Protein 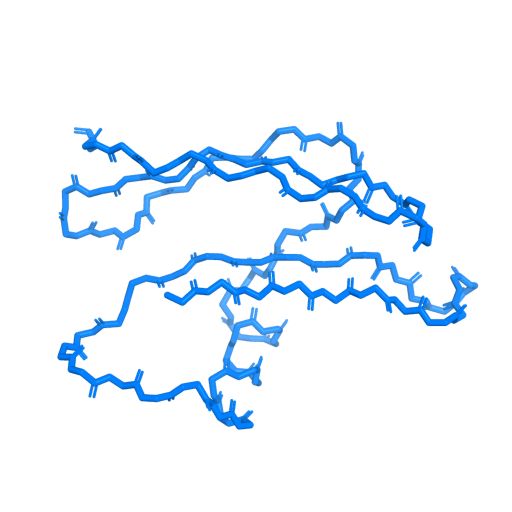AF-A0A336UU77-F1 (afdb_monomer_lite)

Radius of gyration: 12.76 Å; chains: 1; bounding box: 33×17×33 Å

Organism: Radianthus crispa (NCBI:txid3122430)

InterPro domains:
  IPR009104 Sea anemone actinoporin-like [PF06369] (1-78)
  IPR015926 Cytolysin/lectin [G3DSA:2.60.270.20] (1-79)
  IPR015926 Cytolysin/lectin [SSF63724] (1-78)
  IPR050677 Actinoporin Pore-Forming Toxin [PTHR40388] (1-78)

Foldseek 3Di:
DKDWDQDPDPVPDWIWIFDEDDPDDDDDDPVNNCCGPPPVDIDTQDQDWDKDDRPPQKIKIWHWHTDSPIDIDIDMDGD

Structure (mmCIF, N/CA/C/O backbone):
data_AF-A0A336UU77-F1
#
_entry.id   AF-A0A336UU77-F1
#
loop_
_atom_site.group_PDB
_atom_site.id
_atom_site.type_symbol
_atom_site.label_atom_id
_atom_site.label_alt_id
_atom_site.label_comp_id
_atom_site.label_asym_id
_atom_site.label_entity_id
_atom_site.label_seq_id
_atom_site.pdbx_PDB_ins_code
_atom_site.Cartn_x
_atom_site.Cartn_y
_atom_site.Cartn_z
_atom_site.occupancy
_atom_site.B_iso_or_equiv
_atom_site.auth_seq_id
_atom_site.auth_comp_id
_atom_site.auth_asym_id
_atom_site.auth_atom_id
_atom_site.pdbx_PDB_model_num
ATOM 1 N N . ALA A 1 1 ? -7.750 -3.493 4.203 1.00 97.75 1 ALA A N 1
ATOM 2 C CA . ALA A 1 1 ? -7.095 -3.962 2.968 1.00 97.75 1 ALA A CA 1
ATOM 3 C C . ALA A 1 1 ? -5.643 -3.512 2.968 1.00 97.75 1 ALA A C 1
ATOM 5 O O . ALA A 1 1 ? -5.342 -2.488 3.580 1.00 97.75 1 ALA A O 1
ATOM 6 N N . VAL A 1 2 ? -4.771 -4.272 2.307 1.00 98.69 2 VAL A N 1
ATOM 7 C CA . VAL A 1 2 ? -3.342 -3.971 2.160 1.00 98.69 2 VAL A CA 1
ATOM 8 C C . VAL A 1 2 ? -2.990 -4.061 0.678 1.00 98.69 2 VAL A C 1
ATOM 10 O O . VAL A 1 2 ? -3.380 -5.021 0.020 1.00 98.69 2 VAL A O 1
ATOM 13 N N . LEU A 1 3 ? -2.282 -3.055 0.172 1.00 98.81 3 LEU A N 1
ATOM 14 C CA . LEU A 1 3 ? -1.705 -3.014 -1.169 1.00 98.81 3 LEU A CA 1
ATOM 15 C C . LEU A 1 3 ? -0.191 -3.199 -1.066 1.00 98.81 3 LEU A C 1
ATOM 17 O O . LEU A 1 3 ? 0.447 -2.551 -0.236 1.00 98.81 3 LEU A O 1
ATOM 21 N N . PHE A 1 4 ? 0.368 -3.994 -1.973 1.00 98.62 4 PHE A N 1
ATOM 22 C CA . PHE A 1 4 ? 1.787 -4.008 -2.308 1.00 98.62 4 PHE A CA 1
ATOM 23 C C . PHE A 1 4 ? 1.938 -3.966 -3.834 1.00 98.62 4 PHE A C 1
ATOM 25 O O . PHE A 1 4 ? 1.159 -4.582 -4.558 1.00 98.62 4 PHE A O 1
ATOM 32 N N . SER A 1 5 ? 2.925 -3.220 -4.316 1.00 98.75 5 SER A N 1
ATOM 33 C CA . SER A 1 5 ? 3.308 -3.126 -5.721 1.00 98.75 5 SER A CA 1
ATOM 34 C C . SER A 1 5 ? 4.824 -3.207 -5.806 1.00 98.75 5 SER A C 1
ATOM 36 O O . SER A 1 5 ? 5.521 -2.371 -5.227 1.00 98.75 5 SER A O 1
ATOM 38 N N . VAL A 1 6 ? 5.313 -4.230 -6.500 1.00 98.69 6 VAL A N 1
ATOM 39 C CA . VAL A 1 6 ? 6.733 -4.482 -6.760 1.00 98.69 6 VAL A CA 1
ATOM 40 C C . VAL A 1 6 ? 6.870 -4.542 -8.281 1.00 98.69 6 VAL A C 1
ATOM 42 O O . VAL A 1 6 ? 6.401 -5.511 -8.882 1.00 98.69 6 VAL A O 1
ATOM 45 N N . PRO A 1 7 ? 7.377 -3.483 -8.931 1.00 98.44 7 PRO A N 1
ATOM 46 C CA . PRO A 1 7 ? 7.460 -3.443 -10.381 1.00 98.44 7 PRO A CA 1
ATOM 47 C C . PRO A 1 7 ? 8.577 -4.352 -10.898 1.00 98.44 7 PRO A C 1
ATOM 49 O O . PRO A 1 7 ? 9.534 -4.659 -10.192 1.00 98.44 7 PRO A O 1
ATOM 52 N N . TYR A 1 8 ? 8.467 -4.735 -12.168 1.00 97.81 8 TYR A N 1
ATOM 53 C CA . TYR A 1 8 ? 9.543 -5.424 -12.877 1.00 97.81 8 TYR A CA 1
ATOM 54 C C . TYR A 1 8 ? 10.671 -4.454 -13.271 1.00 97.81 8 TYR A C 1
ATOM 56 O O . TYR A 1 8 ? 11.841 -4.727 -13.020 1.00 97.81 8 TYR A O 1
ATOM 64 N N . ASP A 1 9 ? 10.316 -3.302 -13.853 1.00 97.50 9 ASP A N 1
ATOM 65 C CA . ASP A 1 9 ? 11.271 -2.291 -14.318 1.00 97.50 9 ASP A CA 1
ATOM 66 C C . ASP A 1 9 ? 11.370 -1.108 -13.342 1.00 97.50 9 ASP A C 1
ATOM 68 O O . ASP A 1 9 ? 10.453 -0.290 -13.218 1.00 97.50 9 ASP A O 1
ATOM 72 N N . TYR A 1 10 ? 12.511 -1.008 -12.662 1.00 97.62 10 TYR A N 1
ATOM 73 C CA . TYR A 1 10 ? 12.804 0.055 -11.699 1.00 97.62 10 TYR A CA 1
ATOM 74 C C . TYR A 1 10 ? 13.347 1.343 -12.329 1.00 97.62 10 TYR A C 1
ATOM 76 O O . TYR A 1 10 ? 13.476 2.342 -11.623 1.00 97.62 10 TYR A O 1
ATOM 84 N N . ASN A 1 11 ? 13.634 1.366 -13.635 1.00 97.19 11 ASN A N 1
ATOM 85 C CA . ASN A 1 11 ? 14.001 2.612 -14.317 1.00 97.19 11 ASN A CA 1
ATOM 86 C C . ASN A 1 11 ? 12.791 3.546 -14.460 1.00 97.19 11 ASN A C 1
ATOM 88 O O . ASN A 1 11 ? 12.941 4.765 -14.469 1.00 97.19 11 ASN A O 1
ATOM 92 N N . LEU A 1 12 ? 11.589 2.969 -14.557 1.00 96.75 12 LEU A N 1
ATOM 93 C CA . LEU A 1 12 ? 10.331 3.696 -14.751 1.00 96.75 12 LEU A CA 1
ATOM 94 C C . LEU A 1 12 ? 9.461 3.740 -13.490 1.00 96.75 12 LEU A C 1
ATOM 96 O O . LEU A 1 12 ? 8.665 4.663 -13.317 1.00 96.75 12 LEU A O 1
ATOM 100 N N . TYR A 1 13 ? 9.595 2.747 -12.607 1.00 98.06 13 TYR A N 1
ATOM 101 C CA . TYR A 1 13 ? 8.694 2.561 -11.473 1.00 98.06 13 TYR A CA 1
ATOM 102 C C . TYR A 1 13 ? 9.438 2.365 -10.151 1.00 98.06 13 TYR A C 1
ATOM 104 O O . TYR A 1 13 ? 10.659 2.298 -10.063 1.00 98.06 13 TYR A O 1
ATOM 112 N N . SER A 1 14 ? 8.683 2.318 -9.060 1.00 98.50 14 SER A N 1
ATOM 113 C CA . SER A 1 14 ? 9.207 2.070 -7.717 1.00 98.50 14 SER A CA 1
ATOM 114 C C . SER A 1 14 ? 8.236 1.204 -6.930 1.00 98.50 14 SER A C 1
ATOM 116 O O . SER A 1 14 ? 7.072 1.076 -7.308 1.00 98.50 14 SER A O 1
ATOM 118 N N . ASN A 1 15 ? 8.698 0.652 -5.810 1.00 98.81 15 ASN A N 1
ATOM 119 C CA . ASN A 1 15 ? 7.819 -0.034 -4.873 1.00 98.81 15 ASN A CA 1
ATOM 120 C C . ASN A 1 15 ? 6.784 0.936 -4.297 1.00 98.81 15 ASN A C 1
ATOM 122 O O . ASN A 1 15 ? 7.120 2.070 -3.938 1.00 98.81 15 ASN A O 1
ATOM 126 N N . TRP A 1 16 ? 5.551 0.462 -4.139 1.00 98.88 16 TRP A N 1
ATOM 127 C CA . TRP A 1 16 ? 4.473 1.194 -3.474 1.00 98.88 16 TRP A CA 1
ATOM 128 C C . TRP A 1 16 ? 3.669 0.261 -2.579 1.00 98.88 16 TRP A C 1
ATOM 130 O O . TRP A 1 16 ? 3.462 -0.906 -2.903 1.00 98.88 16 TRP A O 1
ATOM 140 N N . TRP A 1 17 ? 3.172 0.780 -1.466 1.00 98.88 17 TRP A N 1
ATOM 141 C CA . TRP A 1 17 ? 2.301 0.042 -0.564 1.00 98.88 17 TRP A CA 1
ATOM 142 C C . TRP A 1 17 ? 1.270 0.965 0.067 1.00 98.88 17 TRP A C 1
ATOM 144 O O . TRP A 1 17 ? 1.440 2.181 0.127 1.00 98.88 17 TRP A O 1
ATOM 154 N N . ASN A 1 18 ? 0.163 0.396 0.528 1.00 98.81 18 ASN A N 1
ATOM 155 C CA . ASN A 1 18 ? -0.863 1.171 1.212 1.00 98.81 18 ASN A CA 1
ATOM 156 C C . ASN A 1 18 ? -1.669 0.291 2.165 1.00 98.81 18 ASN A C 1
ATOM 158 O O . ASN A 1 18 ? -1.732 -0.930 2.018 1.00 98.81 18 ASN A O 1
ATOM 162 N N . VAL A 1 19 ? -2.323 0.924 3.131 1.00 98.62 19 VAL A N 1
ATOM 163 C CA . VAL A 1 19 ? -3.222 0.272 4.078 1.00 98.62 19 VAL A CA 1
ATOM 164 C C . VAL A 1 19 ? -4.400 1.194 4.370 1.00 98.62 19 VAL A C 1
ATOM 166 O O . VAL A 1 19 ? -4.238 2.377 4.661 1.00 98.62 19 VAL A O 1
ATOM 169 N N . LYS A 1 20 ? -5.609 0.640 4.262 1.00 98.31 20 LYS A N 1
ATOM 170 C CA . LYS A 1 20 ? -6.872 1.364 4.456 1.00 98.31 20 LYS A CA 1
ATOM 171 C C . LYS A 1 20 ? -7.919 0.435 5.053 1.00 98.31 20 LYS A C 1
ATOM 173 O O . LYS A 1 20 ? -7.981 -0.754 4.711 1.00 98.31 20 LYS A O 1
ATOM 178 N N . VAL A 1 21 ? -8.755 0.975 5.933 1.00 98.25 21 VAL A N 1
ATOM 179 C CA . VAL A 1 21 ? -9.941 0.290 6.457 1.00 98.25 21 VAL A CA 1
ATOM 180 C C . VAL A 1 21 ? -11.145 0.719 5.621 1.00 98.25 21 VAL A C 1
ATOM 182 O O . VAL A 1 21 ? -11.369 1.909 5.418 1.00 98.25 21 VAL A O 1
ATOM 185 N N . TYR A 1 22 ? -11.903 -0.256 5.123 1.00 97.75 22 TYR A N 1
ATOM 186 C CA . TYR A 1 22 ? -13.175 -0.028 4.437 1.00 97.75 22 TYR A CA 1
ATOM 187 C C . TYR A 1 22 ? -14.315 -0.446 5.361 1.00 97.75 22 TYR A C 1
ATOM 189 O O . TYR A 1 22 ? -14.161 -1.389 6.137 1.00 97.75 22 TYR A O 1
ATOM 197 N N . SER A 1 23 ? -15.452 0.239 5.269 1.00 97.25 23 SER A N 1
ATOM 198 C CA . SER A 1 23 ? -16.666 -0.162 5.974 1.00 97.25 23 SER A CA 1
ATOM 199 C C . SER A 1 23 ? -17.228 -1.468 5.403 1.00 97.25 23 SER A C 1
ATOM 201 O O . SER A 1 23 ? -17.203 -1.707 4.192 1.00 97.25 23 SER A O 1
ATOM 203 N N . GLY A 1 24 ? -17.759 -2.308 6.292 1.00 97.00 24 GLY A N 1
ATOM 204 C CA . GLY A 1 24 ? -18.389 -3.576 5.934 1.00 97.00 24 GLY A CA 1
ATOM 205 C C . GLY A 1 24 ? -17.419 -4.644 5.419 1.00 97.00 24 GLY A C 1
ATOM 206 O O . GLY A 1 24 ? -16.198 -4.547 5.549 1.00 97.00 24 GLY A O 1
ATOM 207 N N . LYS A 1 25 ? -17.989 -5.703 4.837 1.00 97.94 25 LYS A N 1
ATOM 208 C CA . LYS A 1 25 ? -17.236 -6.802 4.227 1.00 97.94 25 LYS A CA 1
ATOM 209 C C . LYS A 1 25 ? -17.049 -6.514 2.741 1.00 97.94 25 LYS A C 1
ATOM 211 O O . LYS A 1 25 ? -18.022 -6.478 1.994 1.00 97.94 25 LYS A O 1
ATOM 216 N N . ARG A 1 26 ? -15.801 -6.325 2.312 1.00 97.50 26 ARG A N 1
ATOM 217 C CA . ARG A 1 26 ? -15.448 -6.094 0.905 1.00 97.50 26 ARG A CA 1
ATOM 218 C C . ARG A 1 26 ? -14.331 -7.035 0.478 1.00 97.50 26 ARG A C 1
ATOM 220 O O . ARG A 1 26 ? -13.287 -7.082 1.125 1.00 97.50 26 ARG A O 1
ATOM 227 N N . THR A 1 27 ? -14.559 -7.766 -0.607 1.00 98.25 27 THR A N 1
ATOM 228 C CA . THR A 1 27 ? -13.541 -8.596 -1.263 1.00 98.25 27 THR A CA 1
ATOM 229 C C . THR A 1 27 ? -12.560 -7.698 -2.016 1.00 98.25 27 THR A C 1
ATOM 231 O O . THR A 1 27 ? -12.956 -6.658 -2.539 1.00 98.25 27 THR A O 1
ATOM 234 N N . ALA A 1 28 ? -11.279 -8.067 -2.045 1.00 98.56 28 ALA A N 1
ATOM 235 C CA . ALA A 1 28 ? -10.286 -7.340 -2.828 1.00 98.56 28 ALA A CA 1
ATOM 236 C C . ALA A 1 28 ? -10.526 -7.564 -4.328 1.00 98.56 28 ALA A C 1
ATOM 238 O O . ALA A 1 28 ? -10.695 -8.699 -4.767 1.00 98.56 28 ALA A O 1
ATOM 239 N N . ASP A 1 29 ? -10.535 -6.481 -5.101 1.00 98.31 29 ASP A N 1
ATOM 240 C CA . ASP A 1 29 ? -10.776 -6.491 -6.542 1.00 98.31 29 ASP A CA 1
ATOM 241 C C . ASP A 1 29 ? -9.985 -5.371 -7.249 1.00 98.31 29 ASP A C 1
ATOM 243 O O . ASP A 1 29 ? -9.233 -4.611 -6.626 1.00 98.31 29 ASP A O 1
ATOM 247 N N . ARG A 1 30 ? -10.163 -5.249 -8.571 1.00 98.38 30 ARG A N 1
ATOM 248 C CA . ARG A 1 30 ? -9.501 -4.218 -9.387 1.00 98.38 30 ARG A CA 1
ATOM 249 C C . ARG A 1 30 ? -9.869 -2.793 -8.957 1.00 98.38 30 ARG A C 1
ATOM 251 O O . ARG A 1 30 ? -9.030 -1.897 -9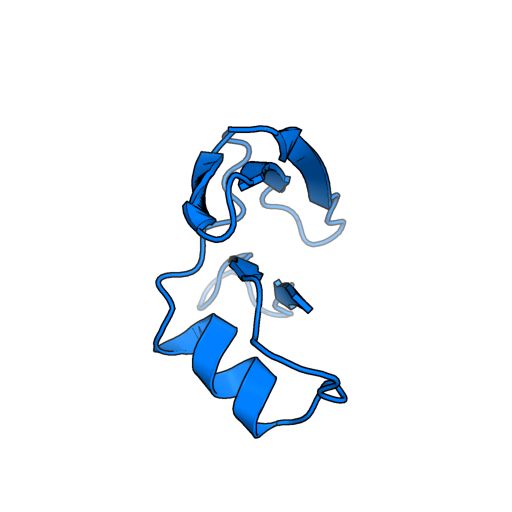.058 1.00 98.38 30 ARG A O 1
ATOM 258 N N . SER A 1 31 ? -11.091 -2.572 -8.473 1.00 98.25 31 SER A N 1
ATOM 259 C CA . SER A 1 31 ? -11.523 -1.253 -7.997 1.00 98.25 31 SER A CA 1
ATOM 260 C C . SER A 1 31 ? -10.780 -0.868 -6.716 1.00 98.25 31 SER A C 1
ATOM 262 O O . SER A 1 31 ? -10.285 0.252 -6.603 1.00 98.25 31 SER A O 1
ATOM 264 N N . MET A 1 32 ? -10.593 -1.824 -5.801 1.00 98.75 32 MET A N 1
ATOM 265 C CA . MET A 1 32 ? -9.827 -1.640 -4.571 1.00 98.75 32 MET A CA 1
ATOM 266 C C . MET A 1 32 ? -8.340 -1.416 -4.854 1.00 98.75 32 MET A C 1
ATOM 268 O O . MET A 1 32 ? -7.735 -0.545 -4.234 1.00 98.75 32 MET A O 1
ATOM 272 N N . TYR A 1 33 ? -7.755 -2.151 -5.808 1.00 98.69 33 TYR A N 1
ATOM 273 C CA . TYR A 1 33 ? -6.391 -1.881 -6.275 1.00 98.69 33 TYR A CA 1
ATOM 274 C C . TYR A 1 33 ? -6.257 -0.441 -6.787 1.00 98.69 33 TYR A C 1
ATOM 276 O O . TYR A 1 33 ? -5.360 0.282 -6.359 1.00 98.69 33 TYR A O 1
ATOM 284 N N . THR A 1 34 ? -7.181 -0.014 -7.653 1.00 98.56 34 THR A N 1
ATOM 285 C CA . THR A 1 34 ? -7.143 1.319 -8.268 1.00 98.56 34 THR A CA 1
ATOM 286 C C . THR A 1 34 ? -7.267 2.420 -7.210 1.00 98.56 34 THR A C 1
ATOM 288 O O . THR A 1 34 ? -6.482 3.363 -7.223 1.00 98.56 34 THR A O 1
ATOM 291 N N . ASP A 1 35 ? -8.181 2.272 -6.242 1.00 98.62 35 ASP A N 1
ATOM 292 C CA . ASP A 1 35 ? -8.300 3.185 -5.096 1.00 98.62 35 ASP A CA 1
ATOM 293 C C . ASP A 1 35 ? -7.000 3.253 -4.288 1.00 98.62 35 ASP A C 1
ATOM 295 O O . ASP A 1 35 ? -6.437 4.330 -4.099 1.00 98.62 35 ASP A O 1
ATOM 299 N N . LEU A 1 36 ? -6.471 2.106 -3.852 1.00 98.81 36 LEU A N 1
ATOM 300 C CA . LEU A 1 36 ? -5.282 2.073 -2.999 1.00 98.81 36 LEU A CA 1
ATOM 301 C C . LEU A 1 36 ? -4.018 2.596 -3.691 1.00 98.81 36 LEU A C 1
ATOM 303 O O . LEU A 1 36 ? -3.169 3.177 -3.009 1.00 98.81 36 LEU A O 1
ATOM 307 N N . TYR A 1 37 ? -3.884 2.377 -5.002 1.00 98.69 37 TYR A N 1
ATOM 308 C CA . TYR A 1 37 ? -2.694 2.736 -5.771 1.00 98.69 37 TYR A CA 1
ATOM 309 C C . TYR A 1 37 ? -2.750 4.169 -6.313 1.00 98.69 37 TYR A C 1
ATOM 311 O O . TYR A 1 37 ? -1.763 4.888 -6.213 1.00 98.69 37 TYR A O 1
ATOM 319 N N . TYR A 1 38 ? -3.887 4.616 -6.853 1.00 98.44 38 TYR A N 1
ATOM 320 C CA . TYR A 1 38 ? -3.971 5.921 -7.522 1.00 98.44 38 TYR A CA 1
ATOM 321 C C . TYR A 1 38 ? -4.621 7.017 -6.672 1.00 98.44 38 TYR A C 1
ATOM 323 O O . TYR A 1 38 ? -4.282 8.184 -6.849 1.00 98.44 38 TYR A O 1
ATOM 331 N N . TYR A 1 39 ? -5.534 6.677 -5.754 1.00 98.38 39 TYR A N 1
ATOM 332 C CA . TYR A 1 39 ? -6.414 7.674 -5.119 1.00 98.38 39 TYR A CA 1
ATOM 333 C C . TYR A 1 39 ? -6.268 7.790 -3.596 1.00 98.38 39 TYR A C 1
ATOM 335 O O . TYR A 1 39 ? -6.643 8.808 -3.020 1.00 98.38 39 TYR A O 1
ATOM 343 N N . ALA A 1 40 ? -5.692 6.792 -2.923 1.00 98.00 40 ALA A N 1
ATOM 344 C CA . ALA A 1 40 ? -5.552 6.763 -1.465 1.00 98.00 40 ALA A CA 1
ATOM 345 C C . ALA A 1 40 ? -4.134 7.104 -0.968 1.00 98.00 40 ALA A C 1
ATOM 347 O O . ALA A 1 40 ? -3.738 6.652 0.112 1.00 98.00 40 ALA A O 1
ATOM 348 N N . SER A 1 41 ? -3.364 7.864 -1.753 1.00 98.12 41 SER A N 1
ATOM 349 C CA . SER A 1 41 ? -2.003 8.323 -1.432 1.00 98.12 41 SER A CA 1
ATOM 350 C C . SER A 1 41 ? -1.100 7.186 -0.930 1.00 98.12 41 SER A C 1
ATOM 352 O O . SER A 1 41 ? -0.836 7.110 0.275 1.00 98.12 41 SER A O 1
ATOM 354 N N . PRO A 1 42 ? -0.671 6.247 -1.790 1.00 98.62 42 PRO A N 1
ATOM 355 C CA . PRO A 1 42 ? 0.196 5.153 -1.363 1.00 98.62 42 PRO A CA 1
ATOM 356 C C . PRO A 1 42 ? 1.543 5.663 -0.836 1.00 98.62 42 PRO A C 1
ATOM 358 O O . PRO A 1 42 ? 2.023 6.737 -1.196 1.00 98.62 42 PRO A O 1
ATOM 361 N N . PHE A 1 43 ? 2.175 4.859 0.010 1.00 98.75 43 PHE A N 1
ATOM 362 C CA . PHE A 1 43 ? 3.532 5.082 0.485 1.00 98.75 43 PHE A CA 1
ATOM 363 C C . PHE A 1 43 ? 4.536 4.450 -0.467 1.00 98.75 43 PHE A C 1
ATOM 365 O O . PHE A 1 43 ? 4.351 3.322 -0.927 1.00 98.75 43 PHE A O 1
ATOM 372 N N . LYS A 1 44 ? 5.634 5.155 -0.731 1.00 98.62 44 LYS A N 1
ATOM 373 C CA . LYS A 1 44 ? 6.745 4.602 -1.504 1.00 98.62 44 LYS A CA 1
ATOM 374 C C . LYS A 1 44 ? 7.490 3.571 -0.653 1.00 98.62 44 LYS A C 1
ATOM 376 O O . LYS A 1 44 ? 7.771 3.821 0.519 1.00 98.62 44 LYS A O 1
ATOM 381 N N . GLY A 1 45 ? 7.838 2.428 -1.239 1.00 98.62 45 GLY A N 1
ATOM 382 C CA . GLY A 1 45 ? 8.783 1.480 -0.649 1.00 98.62 45 GLY A CA 1
ATOM 383 C C . GLY A 1 45 ? 10.189 2.048 -0.754 1.00 98.62 45 GLY A C 1
ATOM 384 O O . GLY A 1 45 ? 10.892 1.819 -1.731 1.00 98.62 45 GLY A O 1
ATOM 385 N N . ASN A 1 46 ? 10.549 2.890 0.209 1.00 98.31 46 ASN A N 1
ATOM 386 C CA . ASN A 1 46 ? 11.759 3.707 0.203 1.00 98.31 46 ASN A CA 1
ATOM 387 C C . ASN A 1 46 ? 12.686 3.400 1.388 1.00 98.31 46 ASN A C 1
ATOM 389 O O . ASN A 1 46 ? 13.547 4.215 1.704 1.00 98.31 46 ASN A O 1
ATOM 393 N N . ASN A 1 47 ? 12.508 2.245 2.039 1.00 98.44 47 ASN A N 1
ATOM 394 C CA . ASN A 1 47 ? 13.223 1.840 3.257 1.00 98.44 47 ASN A CA 1
ATOM 395 C C . ASN A 1 47 ? 12.912 2.716 4.490 1.00 98.44 47 ASN A C 1
ATOM 397 O O . ASN A 1 47 ? 13.570 2.612 5.522 1.00 98.44 47 ASN A O 1
ATOM 401 N N . GLY A 1 48 ? 11.910 3.594 4.394 1.00 98.12 48 GLY A N 1
ATOM 402 C CA . GLY A 1 48 ? 11.435 4.427 5.493 1.00 98.12 48 GLY A CA 1
ATOM 403 C C . GLY A 1 48 ? 10.243 3.811 6.222 1.00 98.12 48 GLY A C 1
ATOM 404 O O . GLY A 1 48 ? 9.469 3.033 5.654 1.00 98.12 48 GLY A O 1
ATOM 405 N N . TRP A 1 49 ? 10.080 4.197 7.486 1.00 98.50 49 TRP A N 1
ATOM 406 C CA . TRP A 1 49 ? 8.864 3.942 8.252 1.00 98.50 49 TRP A CA 1
ATOM 407 C C . TRP A 1 49 ? 7.834 5.042 7.992 1.00 98.50 49 TRP A C 1
ATOM 409 O O . TRP A 1 49 ? 8.164 6.225 8.019 1.00 98.50 49 TRP A O 1
ATOM 419 N N . HIS A 1 50 ? 6.580 4.649 7.784 1.00 98.50 50 HIS A N 1
ATOM 420 C CA . HIS A 1 50 ? 5.448 5.551 7.580 1.00 98.50 50 HIS A CA 1
ATOM 421 C C . HIS A 1 50 ? 4.330 5.232 8.573 1.00 98.50 50 HIS A C 1
ATOM 423 O O . HIS A 1 50 ? 4.020 4.061 8.811 1.00 98.50 50 HIS A O 1
ATOM 429 N N . GLU A 1 51 ? 3.699 6.269 9.129 1.00 98.19 51 GLU A N 1
ATOM 430 C CA . GLU A 1 51 ? 2.539 6.162 10.023 1.00 98.19 51 GLU A CA 1
ATOM 431 C C . GLU A 1 51 ? 1.314 6.857 9.406 1.00 98.19 51 GLU A C 1
ATOM 433 O O . GLU A 1 51 ? 1.436 7.894 8.754 1.00 98.19 51 GLU A O 1
ATOM 438 N N . ARG A 1 52 ? 0.117 6.286 9.602 1.00 97.56 52 ARG A N 1
ATOM 439 C CA . ARG A 1 52 ? -1.157 6.894 9.178 1.00 97.56 52 ARG A CA 1
ATOM 440 C C . ARG A 1 52 ? -2.327 6.458 10.053 1.00 97.56 52 ARG A C 1
ATOM 442 O O . ARG A 1 52 ? -2.451 5.286 10.410 1.00 97.56 52 ARG A O 1
ATOM 449 N N . SER A 1 53 ? -3.214 7.410 10.348 1.00 97.75 53 SER A N 1
ATOM 450 C CA . SER A 1 53 ? -4.529 7.135 10.935 1.00 97.75 53 SER A CA 1
ATOM 451 C C . SER A 1 53 ? -5.419 6.411 9.926 1.00 97.75 53 SER A C 1
ATOM 453 O O . SER A 1 53 ? -5.546 6.841 8.782 1.00 97.75 53 SER A O 1
ATOM 455 N N . LEU A 1 54 ? -6.054 5.322 10.351 1.00 98.00 54 LEU A N 1
ATOM 456 C CA . LEU A 1 54 ? -6.938 4.514 9.507 1.00 98.00 54 LEU A CA 1
ATOM 457 C C . LEU A 1 54 ? -8.422 4.846 9.720 1.00 98.00 54 LEU A C 1
ATOM 459 O O . LEU A 1 54 ? -9.288 4.168 9.166 1.00 98.00 54 LEU A O 1
ATOM 463 N N . GLY A 1 55 ? -8.722 5.848 10.552 1.00 97.38 55 GLY A N 1
ATOM 464 C CA . GLY A 1 55 ? -10.048 5.994 11.145 1.00 97.38 55 GLY A CA 1
ATOM 465 C C . GLY A 1 55 ? -10.355 4.835 12.098 1.00 97.38 55 GLY A C 1
ATOM 466 O O . GLY A 1 55 ? -9.467 4.075 12.478 1.00 97.38 55 GLY A O 1
ATOM 467 N N . TYR A 1 56 ? -11.614 4.702 12.521 1.00 97.31 56 TYR A N 1
ATOM 468 C CA . TYR A 1 56 ? -12.075 3.574 13.351 1.00 97.31 56 TYR A CA 1
ATOM 469 C C . TYR A 1 56 ? -11.247 3.331 14.632 1.00 97.31 56 TYR A C 1
ATOM 471 O O . TYR A 1 56 ? -11.165 2.205 15.115 1.00 97.31 56 TYR A O 1
ATOM 479 N N . ARG A 1 57 ? -10.628 4.386 15.190 1.00 97.75 57 ARG A N 1
ATOM 480 C CA . ARG A 1 57 ? -9.696 4.317 16.336 1.00 97.75 57 ARG A CA 1
ATOM 481 C C . ARG A 1 57 ? -8.490 3.397 16.090 1.00 97.75 57 ARG A C 1
ATOM 483 O O . ARG A 1 57 ? -7.967 2.790 17.024 1.00 97.75 57 ARG A O 1
ATOM 490 N N . LEU A 1 58 ? -8.050 3.287 14.840 1.00 98.44 58 LEU A N 1
ATOM 491 C CA . LEU A 1 58 ? -6.895 2.500 14.424 1.00 98.44 58 LEU A CA 1
ATOM 492 C C . LEU A 1 58 ? -5.861 3.377 13.724 1.00 98.44 58 LEU A C 1
ATOM 494 O O . LEU A 1 58 ? -6.182 4.369 13.068 1.00 98.44 58 LEU A O 1
ATOM 498 N N . LYS A 1 59 ? -4.608 2.949 13.813 1.00 98.38 59 LYS A N 1
ATOM 499 C CA . LYS A 1 59 ? -3.495 3.496 13.043 1.00 98.38 59 LYS A CA 1
ATOM 500 C C . LYS A 1 59 ? -2.548 2.399 12.594 1.00 98.38 59 LYS A C 1
ATOM 502 O O . LYS A 1 59 ? -2.427 1.361 13.249 1.00 98.38 59 LYS A O 1
ATOM 507 N N . SER A 1 60 ? -1.866 2.644 11.485 1.00 98.44 60 SER A N 1
ATOM 508 C CA . SER A 1 60 ? -0.828 1.769 10.949 1.00 98.44 60 SER A CA 1
ATOM 509 C C . SER A 1 60 ? 0.536 2.421 11.051 1.00 98.44 60 SER A C 1
ATOM 511 O O . SER A 1 60 ? 0.666 3.598 10.732 1.00 98.44 60 SER A O 1
ATOM 513 N N . ILE A 1 61 ? 1.540 1.622 11.394 1.00 98.50 61 ILE A N 1
ATOM 514 C CA . ILE A 1 61 ? 2.956 1.922 11.192 1.00 98.50 61 ILE A CA 1
ATOM 515 C C . ILE A 1 61 ? 3.498 0.836 10.271 1.00 98.50 61 ILE A C 1
ATOM 517 O O . ILE A 1 61 ? 3.292 -0.348 10.546 1.00 98.50 61 ILE A O 1
ATOM 521 N N . GLY A 1 62 ? 4.165 1.206 9.185 1.00 98.56 62 GLY A N 1
ATOM 522 C CA . GLY A 1 62 ? 4.712 0.225 8.257 1.00 98.56 62 GLY A CA 1
ATOM 523 C C . GLY A 1 62 ? 5.971 0.685 7.547 1.00 98.56 62 GLY A C 1
ATOM 524 O O . GLY A 1 62 ? 6.305 1.865 7.543 1.00 98.56 62 GLY A O 1
ATOM 525 N N . HIS A 1 63 ? 6.670 -0.281 6.972 1.00 98.44 63 HIS A N 1
ATOM 526 C CA . HIS A 1 63 ? 7.931 -0.105 6.268 1.00 98.44 63 HIS A CA 1
ATOM 527 C C . HIS A 1 63 ? 7.991 -1.088 5.103 1.00 98.44 63 HIS A C 1
ATOM 529 O O . HIS A 1 63 ? 7.690 -2.274 5.270 1.00 98.44 63 HIS A O 1
ATOM 535 N N . MET A 1 64 ? 8.448 -0.607 3.949 1.00 98.81 64 MET A N 1
ATOM 536 C CA . MET A 1 64 ? 8.767 -1.435 2.791 1.00 98.81 64 MET A CA 1
ATOM 537 C C . MET A 1 64 ? 10.124 -1.020 2.230 1.00 98.81 64 MET A C 1
ATOM 539 O O . MET A 1 64 ? 10.369 0.172 2.018 1.00 98.81 64 MET A O 1
ATOM 543 N N . ASN A 1 65 ? 10.996 -1.996 1.984 1.00 98.69 65 ASN A N 1
ATOM 544 C CA . ASN A 1 65 ? 12.266 -1.746 1.306 1.00 98.69 65 ASN A CA 1
ATOM 545 C C . ASN A 1 65 ? 12.054 -1.417 -0.187 1.00 98.69 65 ASN A C 1
ATOM 547 O O . ASN A 1 65 ? 10.964 -1.588 -0.743 1.00 98.69 65 ASN A O 1
ATOM 551 N N . SER A 1 66 ? 13.103 -0.925 -0.845 1.00 98.50 66 SER A N 1
ATOM 552 C CA . SER A 1 66 ? 13.034 -0.463 -2.240 1.00 98.50 66 SER A CA 1
ATOM 553 C C . SER A 1 66 ? 13.446 -1.493 -3.294 1.00 98.50 66 SER A C 1
ATOM 555 O O . SER A 1 66 ? 13.382 -1.178 -4.478 1.00 98.50 66 SER A O 1
ATOM 557 N N . SER A 1 67 ? 13.893 -2.690 -2.902 1.00 97.69 67 SER A N 1
ATOM 558 C CA . SER A 1 67 ? 14.376 -3.709 -3.845 1.00 97.69 67 SER A CA 1
ATOM 559 C C . SER A 1 67 ? 13.243 -4.572 -4.422 1.00 97.69 67 SER A C 1
ATOM 561 O O . SER A 1 67 ? 12.141 -4.625 -3.870 1.00 97.69 67 SER A O 1
ATOM 563 N N . GLY A 1 68 ? 13.543 -5.293 -5.511 1.00 97.62 68 GLY A N 1
ATOM 564 C CA . GLY A 1 68 ? 12.648 -6.302 -6.104 1.00 97.62 68 GLY A CA 1
ATOM 565 C C . GLY A 1 68 ? 12.395 -7.518 -5.211 1.00 97.62 68 GLY A C 1
ATOM 566 O O . GLY A 1 68 ? 11.353 -8.157 -5.311 1.00 97.62 68 GLY A O 1
ATOM 567 N N . GLN A 1 69 ? 13.305 -7.805 -4.279 1.00 98.31 69 GLN A N 1
ATOM 568 C CA . GLN A 1 69 ? 13.073 -8.753 -3.187 1.00 98.31 69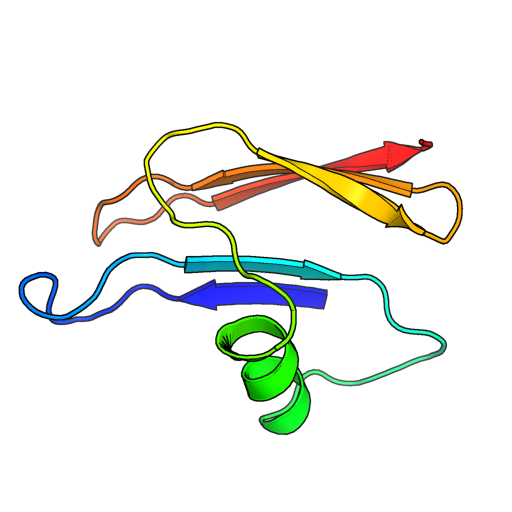 GLN A CA 1
ATOM 569 C C . GLN A 1 69 ? 12.459 -7.998 -2.007 1.00 98.31 69 GLN A C 1
ATOM 571 O O . GLN A 1 69 ? 13.127 -7.644 -1.029 1.00 98.31 69 GLN A O 1
ATOM 576 N N . ALA A 1 70 ? 11.179 -7.668 -2.167 1.00 98.44 70 ALA A N 1
ATOM 577 C CA . ALA A 1 70 ? 10.502 -6.759 -1.266 1.00 98.44 70 ALA A CA 1
ATOM 578 C C . ALA A 1 70 ? 10.101 -7.421 0.062 1.00 98.44 70 ALA A C 1
ATOM 580 O O . ALA A 1 70 ? 9.586 -8.537 0.098 1.00 98.44 70 ALA A O 1
ATOM 581 N N . ILE A 1 71 ? 10.262 -6.676 1.152 1.00 98.69 71 ILE A N 1
ATOM 582 C CA . ILE A 1 71 ? 9.775 -6.999 2.491 1.00 98.69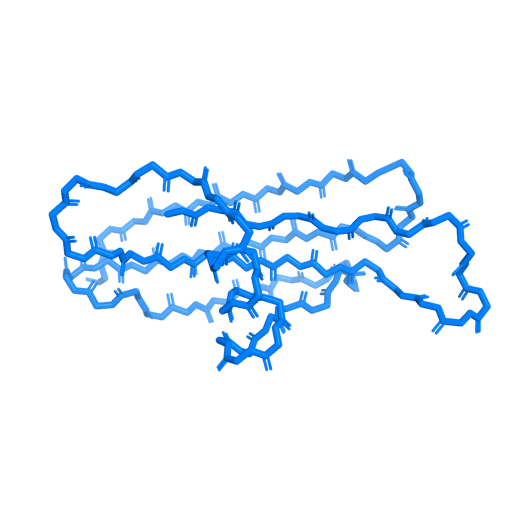 71 ILE A CA 1
ATOM 583 C C . ILE A 1 71 ? 8.879 -5.847 2.933 1.00 98.69 71 ILE A C 1
ATOM 585 O O . ILE A 1 71 ? 9.345 -4.718 3.095 1.00 98.69 71 ILE A O 1
ATOM 589 N N . LEU A 1 72 ? 7.598 -6.143 3.151 1.00 98.81 72 LEU A N 1
ATOM 590 C CA . LEU A 1 72 ? 6.603 -5.209 3.672 1.00 98.81 72 LEU A CA 1
ATOM 591 C C . LEU A 1 72 ? 6.199 -5.631 5.088 1.00 98.81 72 LEU A C 1
ATOM 593 O O . LEU A 1 72 ? 5.577 -6.673 5.277 1.00 98.81 72 LEU A O 1
ATOM 597 N N . ASN A 1 73 ? 6.515 -4.793 6.073 1.00 98.69 73 ASN A N 1
ATOM 598 C CA . ASN A 1 73 ? 6.106 -4.972 7.464 1.00 98.69 73 ASN A CA 1
ATOM 599 C C . ASN A 1 73 ? 5.048 -3.931 7.819 1.00 98.69 73 ASN A C 1
ATOM 601 O O . ASN A 1 73 ? 5.281 -2.735 7.654 1.00 98.69 73 ASN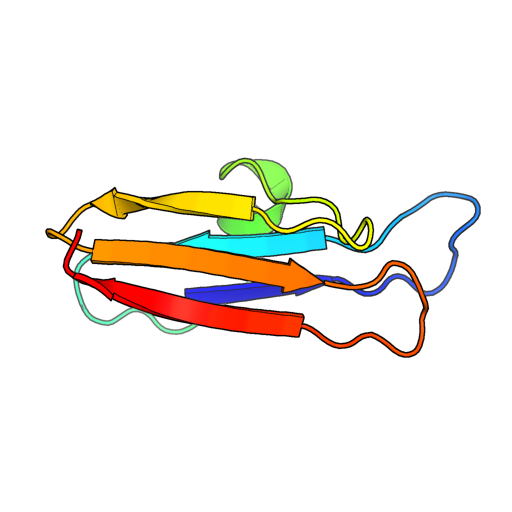 A O 1
ATOM 605 N N . ILE A 1 74 ? 3.898 -4.367 8.335 1.00 98.75 74 ILE A N 1
ATOM 606 C CA . ILE A 1 74 ? 2.825 -3.474 8.783 1.00 98.75 74 ILE A CA 1
ATOM 607 C C . ILE A 1 74 ? 2.377 -3.898 10.176 1.00 98.75 74 ILE A C 1
ATOM 609 O O . ILE A 1 74 ? 2.021 -5.050 10.409 1.00 98.75 74 ILE A O 1
ATOM 613 N N . LYS A 1 75 ? 2.324 -2.932 11.090 1.00 98.69 75 LYS A N 1
ATOM 614 C CA . LYS A 1 75 ? 1.705 -3.072 12.404 1.00 98.69 75 LYS A CA 1
ATOM 615 C C . LYS A 1 75 ? 0.491 -2.160 12.486 1.00 98.69 75 LYS A C 1
ATOM 617 O O . LYS A 1 75 ? 0.613 -0.943 12.359 1.00 98.69 75 LYS A O 1
ATOM 622 N N . VAL A 1 76 ? -0.675 -2.743 12.748 1.00 98.44 76 VAL A N 1
ATOM 623 C CA . VAL A 1 76 ? -1.899 -1.998 13.067 1.00 98.44 76 VAL A CA 1
ATOM 624 C C . VAL A 1 76 ? -2.103 -2.021 14.577 1.00 98.44 76 VAL A C 1
ATOM 626 O O . VAL A 1 76 ? -1.999 -3.072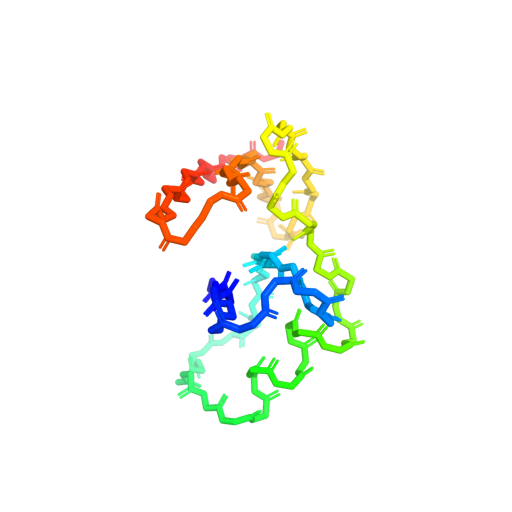 15.206 1.00 98.44 76 VAL A O 1
ATOM 629 N N . LYS A 1 77 ? -2.371 -0.858 15.170 1.00 97.88 77 LYS A N 1
ATOM 630 C CA . LYS A 1 77 ? -2.653 -0.705 16.604 1.00 97.88 77 LYS A CA 1
ATOM 631 C C . LYS A 1 77 ? -3.831 0.238 16.823 1.00 97.88 77 LYS A C 1
ATOM 633 O O . LYS A 1 77 ? -4.220 0.971 15.912 1.00 97.88 77 LYS A O 1
ATOM 638 N N . ARG A 1 78 ? -4.388 0.223 18.037 1.00 96.62 78 ARG A N 1
ATOM 639 C CA . ARG A 1 78 ? -5.332 1.262 18.468 1.00 96.62 78 ARG A CA 1
ATOM 640 C C . ARG A 1 78 ? -4.634 2.628 18.412 1.00 96.62 78 ARG A C 1
ATOM 642 O O . ARG A 1 78 ? -3.438 2.712 18.711 1.00 96.62 78 ARG A O 1
ATOM 649 N N . ALA A 1 79 ? -5.363 3.624 17.913 1.00 85.25 79 ALA A N 1
ATOM 650 C CA . ALA A 1 79 ? -4.889 4.995 17.746 1.00 85.25 79 ALA A CA 1
ATOM 651 C C . ALA A 1 79 ? -4.640 5.662 19.096 1.00 85.25 79 ALA A C 1
ATOM 653 O O . ALA A 1 79 ? -5.500 5.486 19.987 1.00 85.25 79 ALA A O 1
#

Sequence (79 aa):
AVLFSVPYDYNLYSNWWNVKVYSGKRTADRSMYTDLYYYASPFKGNNGWHERSLGYRLKSIGHMNSSGQAILNIKVKRA

pLDDT: mean 98.09, std 1.54, range [85.25, 98.88]

Secondary structure (DSSP, 8-state):
-EEEE--S-TTT---EEEE---SS-----HHHHHIIIIIS-PEE-SS-EEEEEEETTEEEEEEE-SSSS--EEEEEEE-